Protein AF-A0A538PRE0-F1 (afdb_monomer)

Radius of gyration: 12.93 Å; Cα contacts (8 Å, |Δi|>4): 74; chains: 1; bounding box: 35×19×34 Å

Sequence (62 aa):
MRTIDGVFDDIQQAIDQHAAQIQLSFDPTLGYPTAVFVDHSHQIVDEELALQLSGLTTLPVK

Structure (mmCIF, N/CA/C/O backbone):
data_AF-A0A538PRE0-F1
#
_entry.id   AF-A0A538PRE0-F1
#
loop_
_atom_site.group_PDB
_atom_site.id
_atom_site.type_symbol
_atom_site.label_atom_id
_atom_site.label_alt_id
_atom_site.label_comp_id
_atom_site.label_asym_id
_atom_site.label_entity_id
_atom_site.label_seq_id
_atom_site.pdbx_PDB_ins_code
_atom_site.Cartn_x
_atom_site.Cartn_y
_atom_site.Cartn_z
_atom_site.occupancy
_atom_site.B_iso_or_equiv
_atom_site.auth_seq_id
_atom_site.auth_comp_id
_atom_site.auth_asym_id
_atom_site.auth_atom_id
_atom_site.pdbx_PDB_model_num
ATOM 1 N N . MET A 1 1 ? -16.685 1.430 -4.411 1.00 70.12 1 MET A N 1
ATOM 2 C CA . MET A 1 1 ? -16.116 1.680 -3.069 1.00 70.12 1 MET A CA 1
ATOM 3 C C . MET A 1 1 ? -14.882 0.810 -2.945 1.00 70.12 1 MET A C 1
ATOM 5 O O . MET A 1 1 ? -14.967 -0.353 -3.310 1.00 70.12 1 MET A O 1
ATOM 9 N N . ARG A 1 2 ? -13.749 1.377 -2.530 1.00 85.94 2 ARG A N 1
ATOM 10 C CA . ARG A 1 2 ? -12.497 0.636 -2.341 1.00 85.94 2 ARG A CA 1
ATOM 11 C C . ARG A 1 2 ? -12.436 0.122 -0.903 1.00 85.94 2 ARG A C 1
ATOM 13 O O . ARG A 1 2 ? -12.826 0.848 0.009 1.00 85.94 2 ARG A O 1
ATOM 20 N N . THR A 1 3 ? -12.019 -1.124 -0.724 1.00 94.75 3 THR A N 1
ATOM 21 C CA . THR A 1 3 ? -11.900 -1.787 0.583 1.00 94.75 3 THR A CA 1
ATOM 22 C C . THR A 1 3 ? -10.430 -1.968 0.940 1.00 94.75 3 THR A C 1
ATOM 24 O O . THR A 1 3 ? -9.569 -1.823 0.075 1.00 94.75 3 THR A O 1
ATOM 27 N N . ILE A 1 4 ? -10.143 -2.287 2.204 1.00 94.75 4 ILE A N 1
ATOM 28 C CA . ILE A 1 4 ? -8.783 -2.643 2.629 1.00 94.75 4 ILE A CA 1
ATOM 29 C C . ILE A 1 4 ? -8.297 -3.892 1.888 1.00 94.75 4 ILE A C 1
ATOM 31 O O . ILE A 1 4 ? -7.194 -3.876 1.354 1.00 94.75 4 ILE A O 1
ATOM 35 N N . ASP A 1 5 ? -9.143 -4.916 1.762 1.00 95.00 5 ASP A N 1
ATOM 36 C CA . ASP A 1 5 ? -8.811 -6.128 1.002 1.00 95.00 5 ASP A CA 1
ATOM 37 C C . ASP A 1 5 ? -8.474 -5.805 -0.459 1.00 95.00 5 ASP A C 1
ATOM 39 O O . ASP A 1 5 ? -7.450 -6.242 -0.964 1.00 95.00 5 ASP A O 1
ATOM 43 N N . GLY A 1 6 ? -9.252 -4.930 -1.107 1.00 94.56 6 GLY A N 1
ATOM 44 C CA . GLY A 1 6 ? -8.964 -4.507 -2.479 1.00 94.56 6 GLY A CA 1
ATOM 45 C C . GLY A 1 6 ? -7.655 -3.721 -2.617 1.00 94.56 6 GLY A C 1
ATOM 46 O O . GLY A 1 6 ? -7.039 -3.743 -3.674 1.00 94.56 6 GLY A O 1
ATOM 47 N N . VAL A 1 7 ? -7.197 -3.042 -1.559 1.00 95.12 7 VAL A N 1
ATOM 48 C CA . VAL A 1 7 ? -5.866 -2.413 -1.554 1.00 95.12 7 VAL A CA 1
ATOM 49 C C . VAL A 1 7 ? -4.764 -3.467 -1.458 1.00 95.12 7 VAL A C 1
ATOM 51 O O . VAL A 1 7 ? -3.731 -3.312 -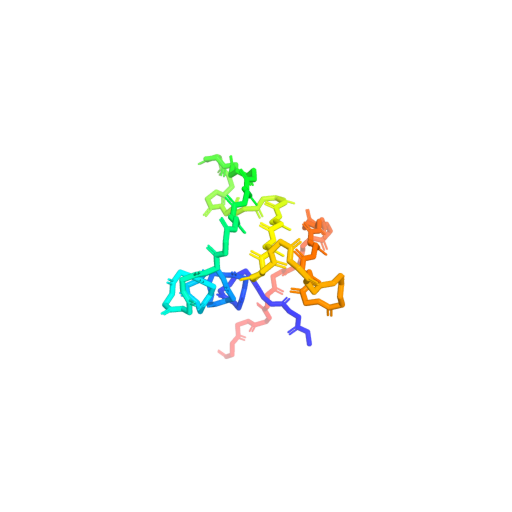2.102 1.00 95.12 7 VAL A O 1
ATOM 54 N N . PHE A 1 8 ? -4.971 -4.547 -0.705 1.00 96.06 8 PHE A N 1
ATOM 55 C CA . PHE A 1 8 ? -4.040 -5.675 -0.711 1.00 96.06 8 PHE A CA 1
ATOM 56 C C . PHE A 1 8 ? -4.012 -6.394 -2.062 1.00 96.06 8 PHE A C 1
ATOM 58 O O . PHE A 1 8 ? -2.926 -6.747 -2.518 1.00 96.06 8 PHE A O 1
ATOM 65 N N . ASP A 1 9 ? -5.160 -6.544 -2.725 1.00 96.56 9 ASP A N 1
ATOM 66 C CA . ASP A 1 9 ? -5.233 -7.121 -4.071 1.00 96.56 9 ASP A CA 1
ATOM 67 C C . ASP A 1 9 ? -4.440 -6.281 -5.086 1.00 96.56 9 ASP A C 1
ATOM 69 O O . ASP A 1 9 ? -3.655 -6.832 -5.855 1.00 96.56 9 ASP A O 1
ATOM 73 N N . ASP A 1 10 ? -4.565 -4.948 -5.042 1.00 93.94 10 ASP A N 1
ATOM 74 C CA . ASP A 1 10 ? -3.782 -4.048 -5.901 1.00 93.94 10 ASP A CA 1
ATOM 75 C C . ASP A 1 10 ? -2.267 -4.197 -5.658 1.00 93.94 10 ASP A C 1
ATOM 77 O O . ASP A 1 10 ? -1.478 -4.241 -6.603 1.00 93.9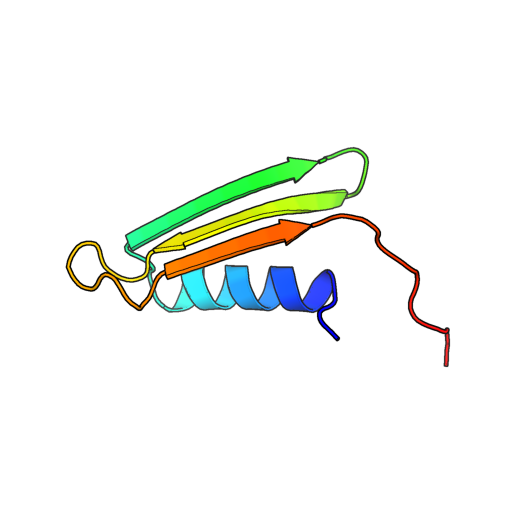4 10 ASP A O 1
ATOM 81 N N . ILE A 1 11 ? -1.846 -4.296 -4.388 1.00 95.38 11 ILE A N 1
ATOM 82 C CA . ILE A 1 11 ? -0.436 -4.514 -4.028 1.00 95.38 11 ILE A CA 1
ATOM 83 C C . ILE A 1 11 ? 0.046 -5.865 -4.567 1.00 95.38 11 ILE A C 1
ATOM 85 O O . ILE A 1 11 ? 1.134 -5.943 -5.138 1.00 95.38 11 ILE A O 1
ATOM 89 N N . GLN A 1 12 ? -0.750 -6.925 -4.406 1.00 96.69 12 GLN A N 1
ATOM 90 C CA . GLN A 1 12 ? -0.399 -8.254 -4.902 1.00 96.69 12 GLN A CA 1
ATOM 91 C C . GLN A 1 12 ? -0.281 -8.261 -6.428 1.00 96.69 12 GLN A C 1
ATOM 93 O O . GLN A 1 12 ? 0.689 -8.786 -6.966 1.00 96.69 12 GLN A O 1
ATOM 98 N N . GLN A 1 13 ? -1.210 -7.611 -7.125 1.00 94.94 13 GLN A N 1
ATOM 99 C CA . GLN A 1 13 ? -1.157 -7.476 -8.574 1.00 94.94 13 GLN A CA 1
ATOM 100 C C . GLN A 1 13 ? 0.110 -6.736 -9.027 1.00 94.94 13 GLN A C 1
ATOM 102 O O . GLN A 1 13 ? 0.750 -7.159 -9.990 1.00 94.94 13 GLN A O 1
ATOM 107 N N . ALA A 1 14 ? 0.507 -5.665 -8.335 1.00 94.44 14 ALA A N 1
ATOM 108 C CA . ALA A 1 14 ? 1.745 -4.948 -8.632 1.00 94.44 14 ALA A CA 1
ATOM 109 C C . ALA A 1 14 ? 2.990 -5.837 -8.464 1.00 94.44 14 ALA A C 1
ATOM 111 O O . ALA A 1 14 ? 3.904 -5.786 -9.290 1.00 94.44 14 ALA A O 1
ATOM 112 N N . ILE A 1 15 ? 3.008 -6.688 -7.432 1.00 95.56 15 ILE A N 1
ATOM 113 C CA . ILE A 1 15 ? 4.066 -7.687 -7.219 1.00 95.56 15 ILE A CA 1
ATOM 114 C C . ILE A 1 15 ? 4.090 -8.695 -8.375 1.00 95.56 15 ILE A C 1
ATOM 116 O O . ILE A 1 15 ? 5.147 -8.925 -8.962 1.00 95.56 15 ILE A O 1
ATOM 120 N N . ASP A 1 16 ? 2.938 -9.256 -8.740 1.00 97.19 16 ASP A N 1
ATOM 121 C CA . ASP A 1 16 ? 2.823 -10.270 -9.798 1.00 97.19 16 ASP A CA 1
ATOM 122 C C . ASP A 1 16 ? 3.247 -9.721 -11.170 1.00 97.19 16 ASP A C 1
ATOM 124 O O . ASP A 1 16 ? 3.843 -10.421 -11.995 1.00 97.19 16 ASP A O 1
ATOM 128 N N . GLN A 1 17 ? 2.984 -8.438 -11.408 1.00 93.50 17 GLN A N 1
ATOM 129 C CA . GLN A 1 17 ? 3.367 -7.727 -12.626 1.00 93.50 17 GLN A CA 1
ATOM 130 C C . GLN A 1 17 ? 4.814 -7.223 -12.613 1.00 93.50 17 GLN A C 1
ATOM 132 O O . GLN A 1 17 ? 5.245 -6.631 -13.598 1.00 93.50 17 GLN A O 1
ATOM 137 N N . HIS A 1 18 ? 5.576 -7.498 -11.549 1.00 93.44 18 HIS A N 1
ATOM 138 C CA . HIS A 1 18 ? 6.960 -7.052 -11.392 1.00 93.44 18 HIS A CA 1
ATOM 139 C C . HIS A 1 18 ? 7.097 -5.530 -11.519 1.00 93.44 18 HIS A C 1
ATOM 141 O O . HIS A 1 18 ? 7.978 -5.043 -12.230 1.00 93.44 18 HIS A O 1
ATOM 147 N N . ALA A 1 19 ? 6.214 -4.788 -10.841 1.00 93.75 19 ALA A N 1
ATOM 148 C CA . ALA A 1 19 ? 6.281 -3.334 -10.800 1.00 93.75 19 ALA A CA 1
ATOM 149 C C . ALA A 1 19 ? 7.699 -2.867 -10.440 1.00 93.75 19 ALA A C 1
ATOM 151 O O . ALA A 1 19 ? 8.350 -3.425 -9.550 1.00 93.75 19 ALA A O 1
ATOM 152 N N . ALA A 1 20 ? 8.176 -1.845 -11.148 1.00 93.94 20 ALA A N 1
ATOM 153 C CA . ALA A 1 20 ? 9.523 -1.320 -10.981 1.00 93.94 20 ALA A CA 1
ATOM 154 C C . ALA A 1 20 ? 9.776 -0.821 -9.548 1.00 93.94 20 ALA A C 1
ATOM 156 O O . ALA A 1 20 ? 10.868 -1.012 -9.003 1.00 93.94 20 ALA A O 1
ATOM 157 N N . GLN A 1 21 ? 8.755 -0.242 -8.913 1.00 94.12 21 GLN A N 1
ATOM 158 C CA . GLN A 1 21 ? 8.810 0.185 -7.526 1.00 94.12 21 GLN A CA 1
ATOM 159 C C . GLN A 1 21 ? 7.463 0.013 -6.819 1.00 94.12 21 GLN A C 1
ATOM 161 O O . GLN A 1 21 ? 6.407 0.371 -7.329 1.00 94.12 21 GLN A O 1
ATOM 166 N N . ILE A 1 22 ? 7.526 -0.478 -5.581 1.00 95.62 22 ILE A N 1
ATOM 167 C CA . ILE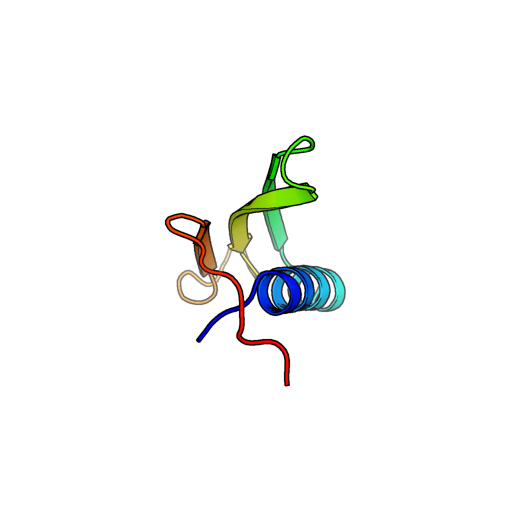 A 1 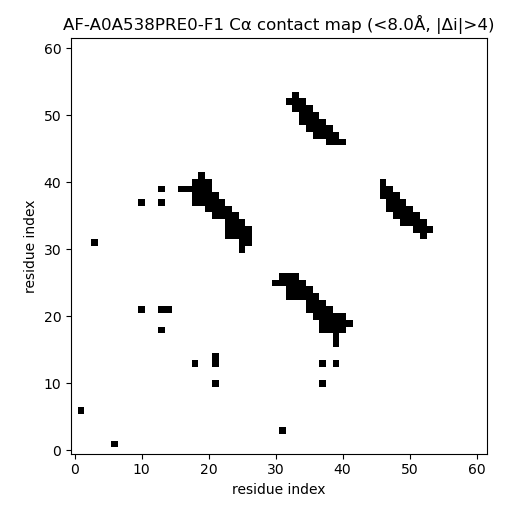22 ? 6.404 -0.495 -4.642 1.00 95.62 22 ILE A CA 1
ATOM 168 C C . ILE A 1 22 ? 6.896 0.118 -3.331 1.00 95.62 22 ILE A C 1
ATOM 170 O O . ILE A 1 22 ? 7.899 -0.323 -2.767 1.00 95.62 22 ILE A O 1
ATOM 174 N N . GLN A 1 23 ? 6.195 1.134 -2.839 1.00 96.94 23 GLN A N 1
ATOM 175 C CA . GLN A 1 23 ? 6.427 1.745 -1.533 1.00 96.94 23 GLN A CA 1
ATOM 176 C C . GLN A 1 23 ? 5.123 1.758 -0.744 1.00 96.94 23 GLN A C 1
ATOM 178 O O . GLN A 1 23 ? 4.066 2.098 -1.269 1.00 96.94 23 GLN A O 1
ATOM 183 N N . LEU A 1 24 ? 5.183 1.409 0.537 1.00 95.75 24 LEU A N 1
ATOM 184 C CA . LEU A 1 24 ? 4.006 1.425 1.398 1.00 95.75 24 LEU A CA 1
ATOM 185 C C . LEU A 1 24 ? 4.355 1.852 2.819 1.00 95.75 24 LEU A C 1
ATOM 187 O O . LEU A 1 24 ? 5.439 1.561 3.325 1.00 95.75 24 LEU A O 1
ATOM 191 N N . SER A 1 25 ? 3.405 2.524 3.464 1.00 97.06 25 SER A N 1
ATOM 192 C CA . SER A 1 25 ? 3.402 2.744 4.911 1.00 97.06 25 SER A CA 1
ATOM 193 C C . SER A 1 25 ? 2.405 1.781 5.533 1.00 97.06 25 SER A C 1
ATOM 195 O O . SER A 1 25 ? 1.219 1.846 5.218 1.00 97.06 25 SER A O 1
ATOM 197 N N . PHE A 1 26 ? 2.872 0.887 6.400 1.00 94.75 26 PHE A N 1
ATOM 198 C CA . PHE A 1 26 ? 2.025 -0.074 7.103 1.00 94.75 26 PHE A CA 1
ATOM 199 C C . PHE A 1 26 ? 1.863 0.333 8.565 1.00 94.75 26 PHE A C 1
ATOM 201 O O . PHE A 1 26 ? 2.862 0.580 9.242 1.00 94.75 26 PHE A O 1
ATOM 208 N N . ASP A 1 27 ? 0.625 0.383 9.059 1.00 95.19 27 ASP A N 1
ATOM 209 C CA . ASP A 1 27 ? 0.367 0.581 10.484 1.00 95.19 27 ASP A CA 1
ATOM 210 C C . ASP A 1 27 ? 0.137 -0.784 11.158 1.00 95.19 27 ASP A C 1
ATOM 212 O O . ASP A 1 27 ? -0.907 -1.408 10.940 1.00 95.19 27 ASP A O 1
ATOM 216 N N . PRO A 1 28 ? 1.078 -1.271 11.990 1.00 94.06 28 PRO A N 1
ATOM 217 C CA . PRO A 1 28 ? 0.947 -2.570 12.645 1.00 94.06 28 PRO A CA 1
ATOM 218 C C . PRO A 1 28 ? -0.157 -2.608 13.708 1.00 94.06 28 PRO A C 1
ATOM 220 O O . PRO A 1 28 ? -0.610 -3.691 14.066 1.00 94.06 28 PRO A O 1
ATOM 223 N N . THR A 1 29 ? -0.598 -1.453 14.210 1.00 95.31 29 THR A N 1
ATOM 224 C CA . THR A 1 29 ? -1.692 -1.353 15.185 1.00 95.31 29 THR A CA 1
ATOM 225 C C . THR A 1 29 ? -3.039 -1.558 14.503 1.00 95.31 29 THR A C 1
ATOM 227 O O . THR A 1 29 ? -3.928 -2.197 15.060 1.00 95.31 29 THR A O 1
ATOM 230 N N . LEU A 1 30 ? -3.185 -1.012 13.294 1.00 90.88 30 LEU A N 1
ATOM 231 C CA . LEU A 1 30 ? -4.409 -1.106 12.498 1.00 90.88 30 LEU A CA 1
ATOM 232 C C . LEU A 1 30 ? -4.454 -2.382 11.643 1.00 90.88 30 LEU A C 1
ATOM 234 O O . LEU A 1 30 ? -5.536 -2.856 11.304 1.00 90.88 30 LEU A O 1
ATOM 238 N N . GLY A 1 31 ? -3.289 -2.948 11.317 1.00 93.62 31 GLY A N 1
ATOM 239 C CA . GLY A 1 31 ? -3.157 -4.178 10.538 1.00 93.62 31 GLY A CA 1
ATOM 240 C C . GLY A 1 31 ? -3.284 -3.981 9.025 1.00 93.62 31 GLY A C 1
ATOM 241 O O . GLY A 1 31 ? -3.480 -4.962 8.311 1.00 93.62 31 GLY A O 1
ATOM 242 N N . TYR A 1 32 ? -3.180 -2.744 8.523 1.00 94.00 32 TYR A N 1
ATOM 243 C CA . TYR A 1 32 ? -3.285 -2.439 7.093 1.00 94.00 32 TYR A CA 1
ATOM 244 C C . TYR A 1 32 ? -2.397 -1.260 6.642 1.00 94.00 32 TYR A C 1
ATOM 246 O O . TYR A 1 32 ? -1.958 -0.453 7.471 1.00 94.00 32 TYR A O 1
ATOM 254 N N . PRO A 1 33 ? -2.128 -1.129 5.324 1.00 95.69 33 PRO A N 1
ATOM 255 C CA . PRO A 1 33 ? -1.423 0.016 4.757 1.00 95.69 33 PRO A CA 1
ATOM 256 C C . PRO A 1 33 ? -2.196 1.327 4.930 1.00 95.69 33 PRO A C 1
ATOM 258 O O . PRO A 1 33 ? -3.386 1.399 4.637 1.00 95.69 33 PRO A O 1
ATOM 261 N N . THR A 1 34 ? -1.516 2.391 5.344 1.00 96.19 34 THR A N 1
ATOM 262 C CA . THR A 1 34 ? 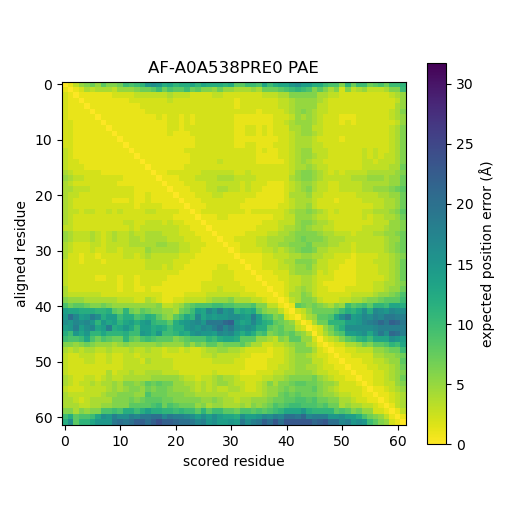-2.070 3.754 5.411 1.00 96.19 34 THR A CA 1
ATOM 263 C C . THR A 1 34 ? -1.714 4.590 4.182 1.00 96.19 34 THR A C 1
ATOM 265 O O . THR A 1 34 ? -2.417 5.553 3.872 1.00 96.19 34 THR A O 1
ATOM 268 N N . ALA A 1 35 ? -0.673 4.190 3.447 1.00 96.69 35 ALA A N 1
ATOM 269 C CA . ALA A 1 35 ? -0.294 4.761 2.160 1.00 96.69 35 ALA A CA 1
ATOM 270 C C . ALA A 1 35 ? 0.318 3.687 1.253 1.00 96.69 35 ALA A C 1
ATOM 272 O O . ALA A 1 35 ? 1.048 2.819 1.740 1.00 96.69 35 ALA A O 1
ATOM 273 N N . VAL A 1 36 ? 0.040 3.766 -0.048 1.00 96.75 36 VAL A N 1
ATOM 274 C CA . VAL A 1 36 ? 0.576 2.861 -1.076 1.00 96.75 36 VAL A CA 1
ATOM 275 C C . VAL A 1 36 ? 0.970 3.681 -2.297 1.00 96.75 36 VAL A C 1
ATOM 277 O O . VAL A 1 36 ? 0.185 4.500 -2.770 1.00 96.75 36 VAL A O 1
ATOM 280 N N . PHE A 1 37 ? 2.169 3.438 -2.806 1.00 95.88 37 PHE A N 1
ATOM 281 C CA . PHE A 1 37 ? 2.659 3.946 -4.076 1.00 95.88 37 PHE A CA 1
ATOM 282 C C . PHE A 1 37 ? 3.190 2.778 -4.908 1.00 95.88 37 PHE A C 1
ATOM 284 O O . PHE A 1 37 ? 3.976 1.967 -4.411 1.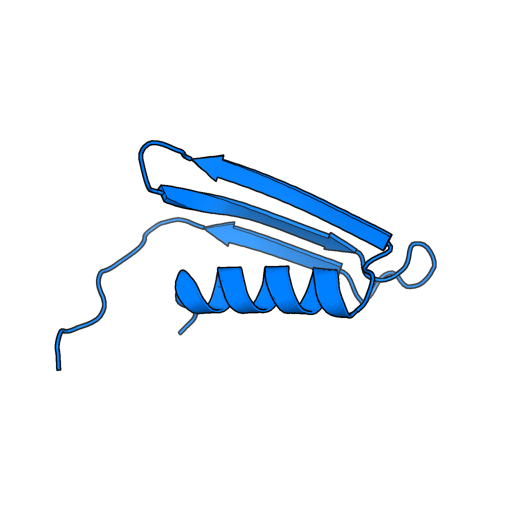00 95.88 37 PHE A O 1
ATOM 291 N N . VAL A 1 38 ? 2.756 2.694 -6.160 1.00 94.50 38 VAL A N 1
ATOM 292 C CA . VAL A 1 38 ? 3.232 1.722 -7.145 1.00 94.50 38 VAL A CA 1
ATOM 293 C C . VAL A 1 38 ? 3.627 2.480 -8.401 1.00 94.50 38 VAL A C 1
ATOM 295 O O . VAL A 1 38 ? 2.837 3.262 -8.921 1.00 94.50 38 VAL A O 1
ATOM 298 N N . ASP A 1 39 ? 4.823 2.194 -8.895 1.00 93.00 39 ASP A N 1
ATOM 299 C CA . ASP A 1 39 ? 5.301 2.587 -10.214 1.00 93.00 39 ASP A CA 1
ATOM 300 C C . ASP A 1 39 ? 5.607 1.300 -10.993 1.00 93.00 39 ASP A C 1
ATOM 302 O O . ASP A 1 39 ? 6.481 0.510 -10.615 1.00 93.00 39 ASP A O 1
ATOM 306 N N . HIS A 1 40 ? 4.841 1.052 -12.057 1.00 86.62 40 HIS A N 1
ATOM 307 C CA . HIS A 1 40 ? 4.998 -0.138 -12.890 1.00 86.62 40 HIS A CA 1
ATOM 308 C C . HIS A 1 40 ? 6.232 -0.069 -13.800 1.00 86.62 40 HIS A C 1
ATOM 310 O O . HIS A 1 40 ? 6.800 -1.114 -14.124 1.00 86.62 40 HIS A O 1
ATOM 316 N N . SER A 1 41 ? 6.685 1.125 -14.185 1.00 83.25 41 SER A N 1
ATOM 317 C CA . SER A 1 41 ? 7.796 1.320 -15.111 1.00 83.25 41 SER A CA 1
ATOM 318 C C . SER A 1 41 ? 8.355 2.735 -15.003 1.00 83.25 41 SER A C 1
ATOM 320 O O . SER A 1 41 ? 7.693 3.701 -15.370 1.00 83.25 41 SER A O 1
ATOM 322 N N . HIS A 1 42 ? 9.655 2.847 -14.705 1.00 69.75 42 HIS A N 1
ATOM 323 C CA . HIS A 1 42 ? 10.369 4.132 -14.622 1.00 69.75 42 HIS A CA 1
ATOM 324 C C . HIS A 1 42 ? 10.358 4.963 -15.929 1.00 69.75 42 HIS A C 1
ATOM 326 O O . HIS A 1 42 ? 10.931 6.053 -15.979 1.00 69.75 42 HIS A O 1
ATOM 332 N N . GLN A 1 43 ? 9.812 4.426 -17.026 1.00 71.38 43 GLN A N 1
ATOM 333 C CA . GLN A 1 43 ? 9.774 5.066 -18.341 1.00 71.38 43 GLN A CA 1
ATOM 334 C C . GLN A 1 43 ? 8.378 5.570 -18.741 1.00 71.38 43 GLN A C 1
ATOM 336 O O . GLN A 1 43 ? 8.284 6.294 -19.734 1.00 71.38 43 GLN A O 1
ATOM 341 N N . ILE A 1 44 ? 7.311 5.206 -18.015 1.00 71.50 44 ILE A N 1
ATOM 342 C CA . ILE A 1 44 ? 5.925 5.546 -18.366 1.00 71.50 44 ILE A CA 1
ATOM 343 C C . ILE A 1 44 ? 5.258 6.258 -17.186 1.00 71.50 44 ILE A C 1
ATOM 345 O O . ILE A 1 44 ? 4.898 5.647 -16.193 1.00 71.50 44 ILE A O 1
ATOM 349 N N . VAL A 1 45 ? 5.060 7.570 -17.327 1.00 61.72 45 VAL A N 1
ATOM 350 C CA . VAL A 1 45 ? 4.581 8.454 -16.245 1.00 61.72 45 VAL A CA 1
ATOM 351 C C . VAL A 1 45 ? 3.104 8.226 -15.872 1.00 61.72 45 VAL A C 1
ATOM 353 O O . VAL A 1 45 ? 2.691 8.585 -14.779 1.00 61.72 45 VAL A O 1
ATOM 356 N N . ASP A 1 46 ? 2.289 7.644 -16.755 1.00 67.12 46 ASP A N 1
ATOM 357 C CA . ASP A 1 46 ? 0.830 7.519 -16.549 1.00 67.12 46 ASP A CA 1
ATOM 358 C C . ASP A 1 46 ? 0.403 6.166 -15.939 1.00 67.12 46 ASP A C 1
ATOM 360 O O . ASP A 1 46 ? -0.783 5.854 -15.869 1.00 67.12 46 ASP A O 1
ATOM 364 N N . GLU A 1 47 ? 1.364 5.342 -15.506 1.00 78.94 47 GLU A N 1
ATOM 365 C CA . GLU A 1 47 ? 1.120 4.021 -14.902 1.00 78.94 47 GLU A CA 1
ATOM 366 C C . GLU A 1 47 ? 1.344 4.014 -13.377 1.00 78.94 47 GLU A C 1
ATOM 368 O O . GLU A 1 47 ? 1.471 2.956 -12.765 1.00 78.94 47 GLU A O 1
ATOM 373 N N . GLU A 1 48 ? 1.392 5.184 -12.738 1.00 84.38 48 GLU A N 1
ATOM 374 C CA . GLU A 1 48 ? 1.582 5.299 -11.290 1.00 84.38 48 GLU A CA 1
ATOM 375 C C . GLU A 1 48 ? 0.252 5.191 -10.521 1.00 84.38 48 GLU A C 1
ATOM 377 O O . GLU A 1 48 ? -0.742 5.853 -10.835 1.00 84.38 48 GLU A O 1
ATOM 382 N N . LEU A 1 49 ? 0.241 4.402 -9.444 1.00 87.44 49 LEU A N 1
ATOM 383 C CA . LEU A 1 49 ? -0.850 4.349 -8.468 1.00 87.44 49 LEU A CA 1
ATOM 384 C C . LEU A 1 49 ? -0.380 4.967 -7.150 1.00 87.44 49 LEU A C 1
ATOM 386 O O . LEU A 1 49 ? 0.550 4.464 -6.528 1.00 87.44 49 LEU A O 1
ATOM 390 N N . ALA A 1 50 ? -1.079 5.999 -6.671 1.00 92.69 50 ALA A N 1
ATOM 391 C CA . ALA A 1 50 ? -0.837 6.608 -5.363 1.00 92.69 50 ALA A CA 1
ATOM 392 C C . ALA A 1 50 ? -2.125 6.646 -4.527 1.00 92.69 50 ALA A C 1
ATOM 394 O O . ALA A 1 50 ? -3.133 7.230 -4.929 1.00 92.69 50 ALA A O 1
ATOM 395 N N . LEU A 1 51 ? -2.096 6.036 -3.342 1.00 93.00 51 LEU A N 1
ATOM 396 C CA . LEU A 1 51 ? -3.229 5.939 -2.423 1.00 93.00 51 LEU A CA 1
ATOM 397 C C . LEU A 1 51 ? -2.855 6.438 -1.030 1.00 93.00 51 LEU A C 1
ATOM 399 O O . LEU A 1 51 ? -1.852 6.013 -0.461 1.00 93.00 51 LEU A O 1
ATOM 403 N N . GLN A 1 52 ? -3.743 7.243 -0.445 1.00 95.19 52 GLN A N 1
ATOM 404 C CA . GLN A 1 52 ? -3.726 7.605 0.971 1.00 95.19 52 GLN A CA 1
ATOM 405 C C . GLN A 1 52 ? -5.028 7.129 1.620 1.00 95.19 52 GLN A C 1
ATOM 407 O O . GLN A 1 52 ? -6.118 7.556 1.230 1.00 95.19 52 GLN A O 1
ATOM 412 N N . LEU A 1 53 ? -4.929 6.248 2.614 1.00 92.88 53 LEU A N 1
ATOM 413 C CA . LEU A 1 53 ? -6.089 5.658 3.272 1.00 92.88 53 LEU A CA 1
ATOM 414 C C . LEU A 1 53 ? -6.435 6.450 4.534 1.00 92.88 53 LEU A C 1
ATOM 416 O O . LEU A 1 53 ? -5.626 6.595 5.448 1.00 92.88 53 LEU A O 1
ATOM 420 N N . SER A 1 54 ? -7.660 6.969 4.592 1.00 90.69 54 SER A N 1
ATOM 421 C CA . SER A 1 54 ? -8.175 7.717 5.741 1.00 90.69 54 SER A CA 1
ATOM 422 C C . SER A 1 54 ? -9.701 7.641 5.805 1.00 90.69 54 SER A C 1
ATOM 424 O O . SER A 1 54 ? -10.347 7.261 4.829 1.00 90.69 54 SER A O 1
ATOM 426 N N . GLY A 1 55 ? -10.282 7.981 6.962 1.00 90.44 55 GLY A N 1
ATOM 427 C CA . GLY A 1 55 ? -11.740 8.078 7.117 1.00 90.44 55 GLY A CA 1
ATOM 428 C C . GLY A 1 55 ? -12.486 6.762 6.873 1.00 90.44 55 GLY A C 1
ATOM 429 O O . GLY A 1 55 ? -13.564 6.765 6.283 1.00 90.44 55 GLY A O 1
ATOM 430 N N . LEU A 1 56 ? -11.898 5.636 7.282 1.00 89.75 56 LEU A N 1
ATOM 431 C CA . LEU A 1 56 ? -12.453 4.308 7.035 1.00 89.75 56 LEU A CA 1
ATOM 432 C C . LEU A 1 56 ? -13.780 4.107 7.772 1.00 89.75 56 LEU A C 1
ATOM 434 O O . LEU A 1 56 ? -13.957 4.530 8.914 1.00 89.75 56 LEU A O 1
ATOM 438 N N . THR A 1 57 ? -14.697 3.407 7.111 1.00 91.94 57 THR A N 1
ATOM 439 C CA . THR A 1 57 ? -15.952 2.940 7.697 1.00 91.94 57 THR A CA 1
ATOM 440 C C . THR A 1 57 ? -16.060 1.434 7.525 1.00 91.94 57 THR A C 1
ATOM 442 O O . THR A 1 57 ? -15.530 0.870 6.563 1.00 91.94 57 THR A O 1
ATOM 445 N N . THR A 1 58 ? -16.723 0.770 8.466 1.00 90.06 58 THR A N 1
ATOM 446 C CA . THR A 1 58 ? -16.953 -0.667 8.377 1.00 90.06 58 THR A CA 1
ATOM 447 C C . THR A 1 58 ? -17.990 -0.957 7.301 1.00 90.06 58 THR A C 1
ATOM 449 O O . THR A 1 58 ? -18.992 -0.254 7.157 1.00 90.06 58 THR A O 1
ATOM 452 N N . LEU A 1 59 ? -17.757 -2.017 6.529 1.00 87.12 59 LEU A N 1
ATOM 453 C CA . L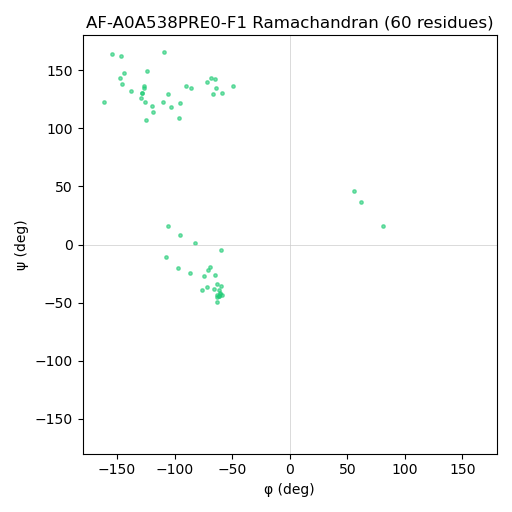EU A 1 59 ? -18.774 -2.513 5.615 1.00 87.12 59 LEU A CA 1
ATOM 454 C C . LEU A 1 59 ? -19.934 -3.114 6.419 1.00 87.12 59 LEU A C 1
ATOM 456 O O . LEU A 1 5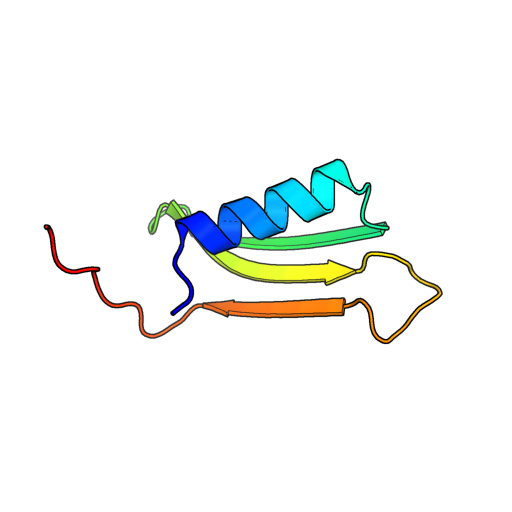9 ? -19.692 -3.746 7.453 1.00 87.12 59 LEU A O 1
ATOM 460 N N . PRO A 1 60 ? -21.186 -2.942 5.963 1.00 86.62 60 PRO A N 1
ATOM 461 C CA . PRO A 1 60 ? -22.315 -3.608 6.589 1.00 86.62 60 PRO A CA 1
ATOM 462 C C . PRO A 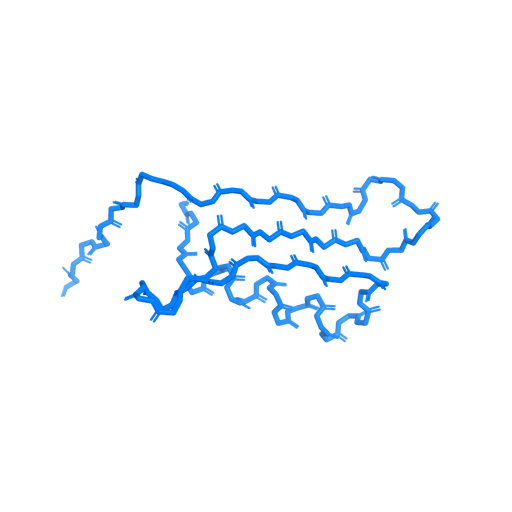1 60 ? -22.106 -5.124 6.529 1.00 86.62 60 PRO A C 1
ATOM 464 O O . PRO A 1 60 ? -21.807 -5.678 5.469 1.00 86.62 60 PRO A O 1
ATOM 467 N N . VAL A 1 61 ? -22.263 -5.786 7.675 1.00 81.31 61 VAL A N 1
ATOM 468 C CA . VAL A 1 61 ? -22.308 -7.249 7.734 1.00 81.31 61 VAL A CA 1
ATOM 469 C C . VAL A 1 61 ? -23.580 -7.689 7.013 1.00 81.31 61 VAL A C 1
ATOM 471 O O . VAL A 1 61 ? -24.650 -7.127 7.257 1.00 81.31 61 VAL A O 1
ATOM 474 N N . LYS A 1 62 ? -23.437 -8.626 6.079 1.00 60.56 62 LYS A N 1
ATOM 475 C CA . LYS A 1 62 ? -24.550 -9.157 5.290 1.00 60.56 62 LYS A CA 1
ATOM 476 C C . LYS A 1 62 ? -25.430 -10.090 6.115 1.00 60.56 62 LYS A C 1
ATOM 478 O O . LYS A 1 62 ? -24.867 -10.825 6.955 1.00 60.56 62 LYS A O 1
#

Secondary structure (DSSP, 8-state):
---HHHHHHHHHHHHHTT-SEEEEEEETTTTEEEEEEEES-TT-GGGEEEEE--S--PPPP-

Solvent-accessible surface area (backbone atoms only — not comparable to full-atom values): 3990 Å² total; per-residue (Å²): 136,88,50,73,67,57,52,51,50,53,53,50,50,39,58,76,67,59,34,68,42,78,50,72,43,72,39,82,89,81,71,46,68,45,30,41,37,36,34,53,40,98,85,48,86,89,57,59,46,80,47,77,61,71,90,85,75,83,76,82,85,129

pLDDT: mean 89.94, std 9.04, range [60.56, 97.19]

Nearest PDB structures (foldseek):
  3oa6-assembly1_B  TM=3.568E-01  e=3.354E+00  Homo sapiens
  3gw6-assembly2_D  TM=3.388E-01  e=7.844E+00  Escherichia phage K1F
  3gw6-assembly1_B  TM=3.380E-01  e=9.542E+00  Escherichia phage K1F

Mean predicted aligned error: 4.32 Å

Foldseek 3Di:
DADQVNVVVVVVVLVVLVFPDKDFDADVVVGGTQWIWTHRDPVDPVRIDTDGDDDDDDDDDD